Protein AF-A0A3M1M895-F1 (afdb_monomer_lite)

Radius of gyration: 14.59 Å; chains: 1; bounding box: 23×28×42 Å

Structure (mmCIF, N/CA/C/O backbone):
data_AF-A0A3M1M895-F1
#
_entry.id   AF-A0A3M1M895-F1
#
loop_
_atom_site.group_PDB
_atom_site.id
_atom_site.type_symbol
_atom_site.label_atom_id
_atom_site.label_alt_id
_atom_site.label_comp_id
_atom_site.label_asym_id
_atom_site.label_entity_id
_atom_site.label_seq_id
_atom_site.pdbx_PDB_ins_code
_atom_site.Cartn_x
_atom_site.Cartn_y
_atom_site.Cartn_z
_atom_site.occupancy
_atom_site.B_iso_or_equiv
_atom_site.auth_seq_id
_atom_site.auth_comp_id
_atom_site.auth_asym_id
_atom_site.auth_atom_id
_atom_site.pdbx_PDB_model_num
ATOM 1 N N . LEU A 1 1 ? 3.959 13.295 -12.201 1.00 66.19 1 LEU A N 1
ATOM 2 C CA . LEU A 1 1 ? 3.524 12.384 -11.112 1.00 66.19 1 LEU A CA 1
ATOM 3 C C . LEU A 1 1 ? 2.599 13.140 -10.157 1.00 66.19 1 LEU A C 1
ATOM 5 O O . LEU A 1 1 ? 3.034 13.605 -9.108 1.00 66.19 1 LEU A O 1
ATOM 9 N N . LYS A 1 2 ? 1.342 13.338 -10.574 1.00 72.94 2 LYS A N 1
ATOM 10 C CA . LYS A 1 2 ? 0.297 13.939 -9.735 1.00 72.94 2 LYS A CA 1
ATOM 11 C C . LYS A 1 2 ? -0.164 12.877 -8.720 1.00 72.94 2 LYS A C 1
ATOM 13 O O . LYS A 1 2 ? -0.155 11.698 -9.045 1.00 72.94 2 LYS A O 1
ATOM 18 N N . HIS A 1 3 ? -0.508 13.291 -7.501 1.00 85.06 3 HIS A N 1
ATOM 19 C CA . HIS A 1 3 ? -1.124 12.457 -6.448 1.00 85.06 3 HIS A CA 1
ATOM 20 C C . HIS A 1 3 ? -0.208 11.527 -5.630 1.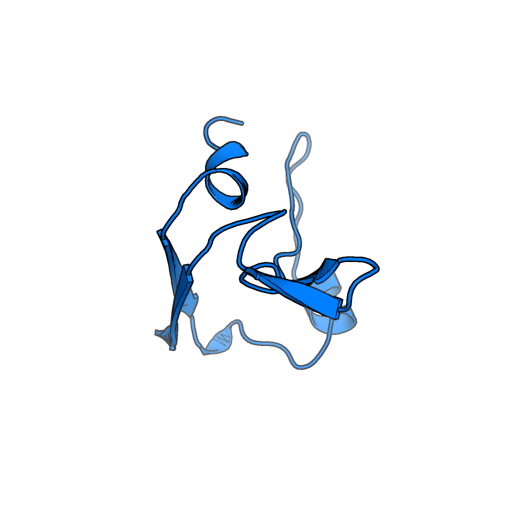00 85.06 3 HIS A C 1
ATOM 22 O O . HIS A 1 3 ? -0.712 10.741 -4.843 1.00 85.06 3 HIS A O 1
ATOM 28 N N . ARG A 1 4 ? 1.124 11.648 -5.691 1.00 87.00 4 ARG A N 1
ATOM 29 C CA . ARG A 1 4 ? 2.035 10.872 -4.808 1.00 87.00 4 ARG A CA 1
ATOM 30 C C . ARG A 1 4 ? 1.726 11.037 -3.314 1.00 87.00 4 ARG A C 1
ATOM 32 O O . ARG A 1 4 ? 1.963 10.131 -2.530 1.00 87.00 4 ARG A O 1
ATOM 39 N N . VAL A 1 5 ? 1.193 12.201 -2.942 1.00 87.94 5 VAL A N 1
ATOM 40 C CA . VAL A 1 5 ? 0.906 12.581 -1.557 1.00 87.94 5 VAL A CA 1
ATOM 41 C C . VAL A 1 5 ? -0.264 11.804 -0.942 1.00 87.94 5 VAL A C 1
ATOM 43 O O . VAL A 1 5 ? -0.328 11.689 0.278 1.00 87.94 5 VAL A O 1
ATOM 46 N N . ILE A 1 6 ? -1.168 11.235 -1.756 1.00 88.69 6 ILE A N 1
ATOM 47 C CA . ILE A 1 6 ? -2.411 10.618 -1.259 1.00 88.69 6 ILE A CA 1
ATOM 48 C C . ILE A 1 6 ? -2.141 9.475 -0.280 1.00 88.69 6 ILE A C 1
ATOM 50 O O . ILE A 1 6 ? -2.882 9.313 0.674 1.00 88.69 6 ILE A O 1
ATOM 54 N N . PHE A 1 7 ? -1.041 8.742 -0.455 1.00 87.38 7 PHE A N 1
ATOM 55 C CA . PHE A 1 7 ? -0.683 7.620 0.413 1.00 87.38 7 PHE A CA 1
ATOM 56 C C . PHE A 1 7 ? -0.176 8.051 1.799 1.00 87.38 7 PHE A C 1
ATOM 58 O O . PHE A 1 7 ? 0.003 7.204 2.669 1.00 87.38 7 PHE A O 1
ATOM 65 N N . PHE A 1 8 ? 0.047 9.353 2.013 1.00 84.44 8 PHE A N 1
ATOM 66 C CA . PHE A 1 8 ? 0.670 9.885 3.226 1.00 84.44 8 PHE A CA 1
ATOM 67 C C . PHE A 1 8 ? -0.247 10.812 4.032 1.00 84.44 8 PHE A C 1
ATOM 69 O O . PHE A 1 8 ? -0.164 10.809 5.255 1.00 84.44 8 PHE A O 1
ATOM 76 N N . ILE A 1 9 ? -1.111 11.600 3.379 1.00 86.06 9 ILE A N 1
ATOM 77 C CA . ILE A 1 9 ? -1.905 12.647 4.061 1.00 86.06 9 ILE A CA 1
ATOM 78 C C . ILE A 1 9 ? -3.359 12.257 4.344 1.00 86.06 9 ILE A C 1
ATOM 80 O O . ILE A 1 9 ? -4.033 12.909 5.145 1.00 86.06 9 ILE A O 1
ATOM 84 N N . THR A 1 10 ? -3.882 11.226 3.677 1.00 88.50 10 THR A N 1
ATOM 85 C CA . THR A 1 10 ? -5.282 10.822 3.846 1.00 88.50 10 THR A CA 1
ATOM 86 C C . THR A 1 10 ? -5.511 10.239 5.230 1.00 88.50 10 THR A C 1
ATOM 88 O O . THR A 1 10 ? -4.758 9.380 5.675 1.00 88.50 10 THR A O 1
ATOM 91 N N . GLN A 1 11 ? -6.601 10.637 5.881 1.00 88.19 11 GLN A N 1
ATOM 92 C CA . GLN A 1 11 ? -7.001 10.064 7.167 1.00 88.19 11 GLN A CA 1
ATOM 93 C C . GLN A 1 11 ? -7.497 8.621 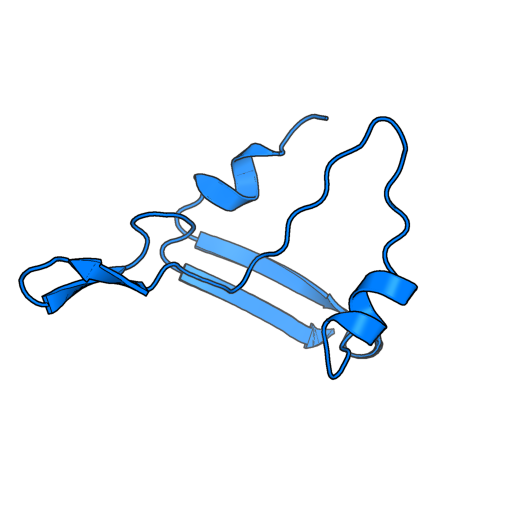7.016 1.00 88.19 11 GLN A C 1
ATOM 95 O O . GLN A 1 11 ? -7.097 7.746 7.782 1.00 88.19 11 GLN A O 1
ATOM 100 N N . TYR A 1 12 ? -8.295 8.383 5.975 1.00 91.38 12 TYR A N 1
ATOM 101 C CA . TYR A 1 12 ? -8.841 7.084 5.604 1.00 91.38 12 TYR A CA 1
ATOM 102 C C . TYR A 1 12 ? -8.380 6.747 4.190 1.00 91.38 12 TYR A C 1
ATOM 104 O O . TYR A 1 12 ? -8.668 7.494 3.253 1.00 91.38 12 TYR A O 1
ATOM 112 N N . LEU A 1 13 ? -7.658 5.640 4.045 1.00 91.75 13 LEU A N 1
ATOM 113 C CA . LEU A 1 13 ? -7.185 5.132 2.762 1.00 91.75 13 LEU A CA 1
ATOM 114 C C . LEU A 1 13 ? -7.934 3.841 2.423 1.00 91.75 13 LEU A C 1
ATOM 116 O O . LEU A 1 13 ? -8.014 2.929 3.245 1.00 91.75 13 LEU A O 1
ATOM 120 N N . VAL A 1 14 ? -8.467 3.759 1.206 1.00 93.94 14 VAL A N 1
ATOM 121 C CA . VAL A 1 14 ? -9.102 2.548 0.675 1.00 93.94 14 VAL A CA 1
ATOM 122 C C . VAL A 1 14 ? -8.282 2.045 -0.503 1.00 93.94 14 VAL A C 1
ATOM 124 O O . VAL A 1 14 ? -8.023 2.803 -1.438 1.00 93.94 14 VAL A O 1
ATOM 127 N N . LEU A 1 15 ? -7.885 0.775 -0.461 1.00 93.44 15 LEU A N 1
ATOM 128 C CA . LEU A 1 15 ? -7.177 0.102 -1.549 1.00 93.44 15 LEU A CA 1
ATOM 129 C C . LEU A 1 15 ? -8.038 -1.029 -2.105 1.00 93.44 15 LEU A C 1
ATOM 131 O O . LEU A 1 15 ? -8.568 -1.837 -1.347 1.00 93.44 15 LEU A O 1
ATOM 135 N N . VAL A 1 16 ? -8.147 -1.099 -3.429 1.00 96.00 16 VAL A N 1
ATOM 136 C CA . VAL A 1 16 ? -8.789 -2.210 -4.140 1.00 96.00 16 VAL A CA 1
ATOM 137 C C . VAL A 1 16 ? -7.684 -2.996 -4.828 1.00 96.00 16 VAL A C 1
ATOM 139 O O . VAL A 1 16 ? -6.950 -2.436 -5.641 1.00 96.00 16 VAL A O 1
ATOM 142 N N . VAL A 1 17 ? -7.527 -4.263 -4.456 1.00 94.44 17 VAL A N 1
ATOM 143 C CA . VAL A 1 17 ? -6.405 -5.104 -4.879 1.00 94.44 17 VAL A CA 1
ATOM 144 C C . VAL A 1 17 ? -6.946 -6.415 -5.448 1.00 94.44 17 VAL A C 1
ATOM 146 O O . VAL A 1 17 ? -7.694 -7.098 -4.749 1.00 94.44 17 VAL A O 1
ATOM 149 N N . PRO A 1 18 ? -6.573 -6.802 -6.679 1.00 96.62 18 PRO A N 1
ATOM 150 C CA . PRO A 1 18 ? -6.909 -8.118 -7.208 1.00 96.62 18 PRO A CA 1
ATOM 151 C C . PRO A 1 18 ? -6.291 -9.229 -6.354 1.00 96.62 18 PRO A C 1
ATOM 153 O O . PRO A 1 18 ? -5.091 -9.206 -6.055 1.00 96.62 18 PRO A O 1
ATOM 156 N N . LYS A 1 19 ? -7.094 -10.208 -5.936 1.00 95.94 19 LYS A N 1
ATOM 157 C CA . LYS A 1 19 ? -6.657 -11.284 -5.027 1.00 95.94 19 LYS A CA 1
ATOM 158 C C . LYS A 1 19 ? -5.542 -12.155 -5.615 1.00 95.94 19 LYS A C 1
ATOM 160 O O . LYS A 1 19 ? -4.739 -12.713 -4.873 1.00 95.94 19 LYS A O 1
ATOM 165 N N . ASP A 1 20 ? -5.484 -12.262 -6.938 1.00 95.94 20 ASP A N 1
ATOM 166 C CA . ASP A 1 20 ? -4.481 -13.014 -7.696 1.00 95.94 20 ASP A CA 1
ATOM 167 C C . ASP A 1 20 ? -3.119 -12.296 -7.781 1.00 95.94 20 ASP A C 1
ATOM 169 O O . ASP A 1 20 ? -2.098 -12.910 -8.106 1.00 95.94 20 ASP A O 1
ATOM 173 N N . GLN A 1 21 ? -3.067 -11.010 -7.422 1.00 93.94 21 GLN A N 1
ATOM 174 C CA . GLN A 1 21 ? -1.824 -10.241 -7.347 1.00 93.94 21 GLN A CA 1
ATOM 175 C C . GLN A 1 21 ? -1.099 -10.372 -6.002 1.00 93.94 21 GLN A C 1
ATOM 177 O O . GLN A 1 21 ? 0.035 -9.903 -5.880 1.00 93.94 21 GLN A O 1
ATOM 182 N N . ILE A 1 22 ? -1.695 -11.042 -5.012 1.00 94.56 22 ILE A N 1
ATOM 183 C CA . ILE A 1 22 ? -1.056 -11.289 -3.716 1.00 94.56 22 ILE A CA 1
ATOM 184 C C . ILE A 1 22 ? 0.119 -12.259 -3.893 1.00 94.56 22 ILE A C 1
ATOM 186 O O . ILE A 1 22 ? 0.021 -13.281 -4.571 1.00 94.56 22 ILE A O 1
ATOM 190 N N . VAL A 1 23 ? 1.243 -11.934 -3.257 1.00 95.62 23 VAL A N 1
ATOM 191 C CA . VAL A 1 23 ? 2.460 -12.753 -3.240 1.00 95.62 23 VAL A CA 1
ATOM 192 C C . VAL A 1 23 ? 2.897 -13.035 -1.811 1.00 95.62 23 VAL A C 1
ATOM 194 O O . VAL A 1 23 ? 2.556 -12.300 -0.886 1.00 95.62 23 VAL A O 1
ATOM 197 N N . HIS A 1 24 ? 3.679 -14.095 -1.626 1.00 96.12 24 HIS A N 1
ATOM 198 C CA . HIS A 1 24 ? 4.089 -14.548 -0.299 1.00 96.12 24 HIS A CA 1
ATOM 199 C C . HIS A 1 24 ? 5.228 -13.725 0.299 1.00 96.12 24 HIS A C 1
ATOM 201 O O . HIS A 1 24 ? 5.408 -13.718 1.514 1.00 96.12 24 HIS A O 1
ATOM 207 N N . ASN A 1 25 ? 6.050 -13.084 -0.536 1.00 94.81 25 ASN A N 1
ATOM 208 C CA . ASN A 1 25 ? 7.231 -12.373 -0.066 1.00 94.81 25 ASN A CA 1
ATOM 209 C C . ASN A 1 25 ? 7.668 -11.247 -1.009 1.00 94.81 25 ASN A C 1
ATOM 211 O O . ASN A 1 25 ? 7.243 -11.143 -2.160 1.00 94.81 25 ASN A O 1
ATOM 215 N N . MET A 1 26 ? 8.582 -10.420 -0.502 1.00 93.56 26 MET A N 1
ATOM 216 C CA . MET A 1 26 ? 9.103 -9.261 -1.221 1.00 93.56 26 MET A CA 1
ATOM 217 C C . MET A 1 26 ? 9.904 -9.634 -2.470 1.00 93.56 26 MET A C 1
ATOM 219 O O . MET A 1 26 ? 9.858 -8.889 -3.438 1.00 93.56 26 MET A O 1
ATOM 223 N N . HIS A 1 27 ? 10.591 -10.780 -2.501 1.00 95.31 27 HIS A N 1
ATOM 22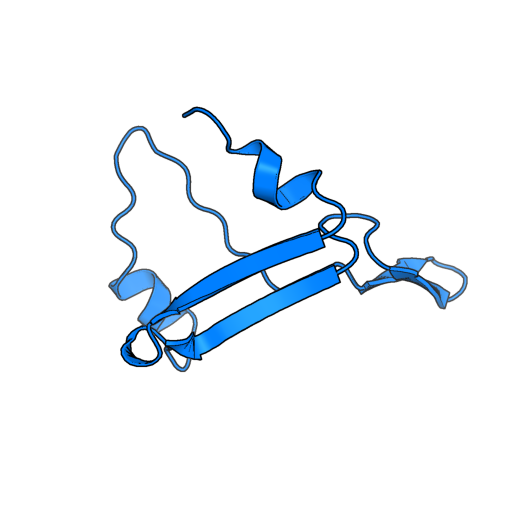4 C CA . HIS A 1 27 ? 11.336 -11.213 -3.691 1.00 95.31 27 HIS A CA 1
ATOM 225 C C . HIS A 1 27 ? 10.390 -11.460 -4.874 1.00 95.31 27 HIS A C 1
ATOM 227 O O . HIS A 1 27 ? 10.644 -10.991 -5.982 1.00 95.31 27 HIS A O 1
ATOM 233 N N . GLN A 1 28 ? 9.255 -12.120 -4.620 1.00 95.75 28 GLN A N 1
ATOM 234 C CA . GLN A 1 28 ? 8.188 -12.291 -5.609 1.00 95.75 28 GLN A CA 1
ATOM 235 C C . GLN A 1 28 ? 7.578 -10.946 -6.030 1.00 95.75 28 GLN A C 1
ATOM 237 O O . GLN A 1 28 ? 7.270 -10.770 -7.206 1.00 95.75 28 GLN A O 1
ATOM 242 N N . ALA A 1 29 ? 7.428 -9.992 -5.101 1.00 93.44 29 ALA A N 1
ATOM 243 C CA . ALA A 1 29 ? 6.946 -8.648 -5.423 1.00 93.44 29 ALA A CA 1
ATOM 244 C C . ALA A 1 29 ? 7.927 -7.903 -6.342 1.00 93.44 29 ALA A C 1
ATOM 246 O O . ALA A 1 29 ? 7.523 -7.404 -7.388 1.00 93.44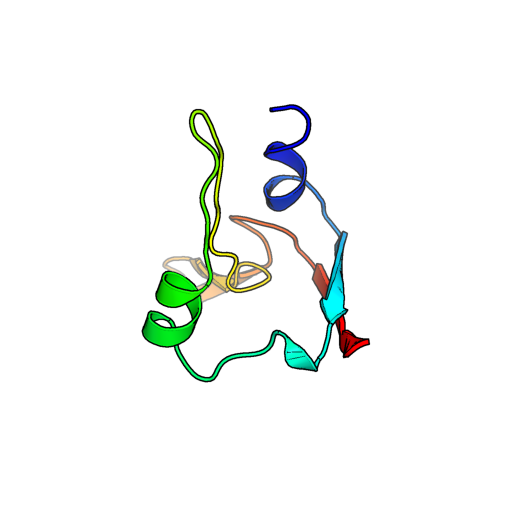 29 ALA A O 1
ATOM 247 N N . TYR A 1 30 ? 9.220 -7.885 -6.006 1.00 90.94 30 TYR A N 1
ATOM 248 C CA . TYR A 1 30 ? 10.261 -7.245 -6.816 1.00 90.94 30 TYR A CA 1
ATOM 249 C C . TYR A 1 30 ? 10.337 -7.808 -8.235 1.00 90.94 30 TYR A C 1
ATOM 251 O O . TYR A 1 30 ? 10.527 -7.038 -9.169 1.00 90.94 30 TYR A O 1
ATOM 259 N N . ALA A 1 31 ? 10.130 -9.115 -8.416 1.00 93.06 31 ALA A N 1
ATOM 260 C CA . ALA A 1 31 ? 10.094 -9.729 -9.743 1.00 93.06 31 ALA A CA 1
ATOM 261 C C . ALA A 1 31 ? 8.905 -9.264 -10.612 1.00 93.06 31 ALA A C 1
ATOM 263 O O . ALA A 1 31 ? 8.956 -9.403 -11.831 1.00 93.06 31 ALA A O 1
ATOM 264 N N . ARG A 1 32 ? 7.833 -8.735 -10.001 1.00 90.75 32 ARG A N 1
ATOM 265 C CA . ARG A 1 32 ? 6.618 -8.256 -10.689 1.00 90.75 32 ARG A CA 1
ATOM 266 C C . ARG A 1 32 ? 6.560 -6.734 -10.850 1.00 90.75 32 ARG A C 1
ATOM 268 O O . ARG A 1 32 ? 5.758 -6.249 -11.642 1.00 90.75 32 ARG A O 1
ATOM 275 N N . ILE A 1 33 ? 7.344 -5.977 -10.081 1.00 87.69 33 ILE A N 1
ATOM 276 C CA . ILE A 1 33 ? 7.338 -4.512 -10.140 1.00 87.69 33 ILE A CA 1
ATOM 277 C C . ILE A 1 33 ? 8.083 -4.063 -11.396 1.00 87.69 33 ILE A C 1
ATOM 279 O O . ILE A 1 33 ? 9.309 -4.119 -11.451 1.00 87.69 33 ILE A O 1
ATOM 283 N N . ASP A 1 34 ? 7.341 -3.545 -12.370 1.00 82.25 34 ASP A N 1
ATOM 284 C CA . ASP A 1 34 ? 7.907 -2.762 -13.464 1.00 82.25 34 ASP A CA 1
ATOM 285 C C . ASP A 1 34 ? 7.780 -1.271 -13.124 1.00 82.25 34 ASP A C 1
ATOM 287 O O . ASP A 1 34 ? 6.693 -0.688 -13.147 1.00 82.25 34 ASP A O 1
ATOM 291 N N . ALA A 1 35 ? 8.885 -0.661 -12.694 1.00 73.31 35 ALA A N 1
ATOM 292 C CA . ALA A 1 35 ? 8.899 0.744 -12.312 1.00 73.31 35 ALA A CA 1
ATOM 293 C C . ALA A 1 35 ? 9.116 1.615 -13.563 1.00 73.31 35 ALA A C 1
ATOM 295 O O . ALA A 1 35 ? 10.231 1.624 -14.098 1.00 73.31 35 ALA A O 1
ATOM 296 N N . PRO A 1 36 ? 8.118 2.408 -14.009 1.00 72.12 36 PRO A N 1
ATOM 297 C CA . PRO A 1 36 ? 8.301 3.280 -15.164 1.00 72.12 36 PRO A CA 1
ATOM 298 C C . PRO A 1 36 ? 9.439 4.272 -14.898 1.00 72.12 36 PRO A C 1
ATOM 300 O O . PRO A 1 36 ? 9.612 4.739 -13.771 1.00 72.12 36 PRO A O 1
ATOM 303 N N . ARG A 1 37 ? 10.229 4.621 -15.920 1.00 79.12 37 ARG A N 1
ATOM 304 C CA . ARG A 1 37 ? 11.279 5.647 -15.810 1.00 79.12 37 ARG A CA 1
ATOM 305 C C . ARG A 1 37 ? 10.929 6.867 -16.669 1.00 79.12 37 ARG A C 1
ATOM 307 O O . ARG A 1 37 ? 10.738 6.695 -17.869 1.00 79.12 37 ARG A O 1
ATOM 314 N N . PRO A 1 38 ? 10.886 8.090 -16.097 1.00 74.44 38 PRO A N 1
ATOM 315 C CA . PRO A 1 38 ? 10.995 8.431 -14.671 1.00 74.44 38 PRO A CA 1
ATOM 316 C C . PRO A 1 38 ? 9.685 8.146 -13.907 1.00 74.44 38 PRO A C 1
ATOM 318 O O . PRO A 1 38 ? 8.614 8.591 -14.317 1.00 74.44 38 PRO A O 1
ATOM 321 N N . GLY A 1 39 ? 9.755 7.448 -12.768 1.00 78.44 39 GLY A N 1
ATOM 322 C CA . GLY A 1 39 ? 8.561 6.993 -12.041 1.00 78.44 39 GLY A CA 1
ATOM 323 C C . GLY A 1 39 ? 8.649 7.100 -10.526 1.00 78.44 39 GLY A C 1
ATOM 324 O O . GLY A 1 39 ? 9.552 7.707 -9.952 1.00 78.44 39 GLY A O 1
ATOM 325 N N . PHE A 1 40 ? 7.628 6.560 -9.873 1.00 84.25 40 PHE A N 1
ATOM 326 C CA . PHE A 1 40 ? 7.462 6.553 -8.426 1.00 84.25 40 PHE A CA 1
ATOM 327 C C . PHE A 1 40 ? 6.911 5.202 -8.006 1.00 84.25 40 PHE A C 1
ATOM 329 O O . PHE A 1 40 ? 5.907 4.765 -8.560 1.00 84.25 40 PHE A O 1
ATOM 336 N N . GLY A 1 41 ? 7.549 4.589 -7.017 1.00 86.31 41 GLY A N 1
ATOM 337 C CA . GLY A 1 41 ? 7.062 3.396 -6.341 1.00 86.31 41 GLY A CA 1
ATOM 338 C C . GLY A 1 41 ? 7.140 3.596 -4.832 1.00 86.31 41 GLY A C 1
ATOM 339 O O . GLY A 1 41 ? 7.967 4.370 -4.347 1.00 86.31 41 GLY A O 1
ATOM 340 N N . LEU A 1 42 ? 6.261 2.914 -4.104 1.00 86.50 42 LEU A N 1
ATOM 341 C CA . LEU A 1 42 ? 6.195 2.932 -2.648 1.00 86.50 42 LEU A CA 1
ATOM 342 C C . LEU A 1 42 ? 5.825 1.531 -2.163 1.00 86.50 42 LEU A C 1
ATOM 344 O O . LEU A 1 42 ? 4.909 0.917 -2.704 1.00 86.50 42 LEU A O 1
ATOM 348 N N . PHE A 1 43 ? 6.490 1.067 -1.107 1.00 89.19 43 PHE A N 1
ATOM 349 C CA . PHE A 1 43 ? 5.993 -0.038 -0.295 1.00 89.19 43 PHE A CA 1
ATOM 350 C C . PHE A 1 43 ? 5.199 0.526 0.879 1.00 89.19 43 PHE A C 1
ATOM 352 O O . PHE A 1 43 ? 5.714 1.339 1.645 1.00 89.19 43 PHE A O 1
ATOM 359 N N . LEU A 1 44 ? 3.943 0.100 1.003 1.00 87.88 44 LEU A N 1
ATOM 360 C CA . LEU A 1 44 ? 3.029 0.531 2.055 1.00 87.88 44 LEU A CA 1
ATOM 361 C C . LEU A 1 44 ? 2.696 -0.668 2.947 1.00 87.88 44 LEU A C 1
ATOM 363 O O . LEU A 1 44 ? 2.092 -1.632 2.485 1.00 87.88 44 LEU A O 1
ATOM 367 N N . SER A 1 45 ? 3.079 -0.605 4.222 1.00 83.75 45 SER A N 1
ATOM 368 C CA . SER A 1 45 ? 2.875 -1.683 5.203 1.00 83.75 45 SER A CA 1
ATOM 369 C C . SER A 1 45 ? 1.607 -1.529 6.056 1.00 83.75 45 SER A C 1
ATOM 371 O O . SER A 1 45 ? 1.373 -2.334 6.954 1.00 83.75 45 SER A O 1
ATOM 373 N N . GLY A 1 46 ? 0.767 -0.529 5.769 1.00 77.56 46 GLY A N 1
ATOM 374 C CA . GLY A 1 46 ? -0.484 -0.273 6.485 1.00 77.56 46 GLY A CA 1
ATOM 375 C C . GLY A 1 46 ? -0.484 1.035 7.286 1.00 77.56 46 GLY A C 1
ATOM 376 O O . GLY A 1 46 ? 0.382 1.885 7.071 1.00 77.56 46 GLY A O 1
ATOM 377 N N . PRO A 1 47 ? -1.469 1.241 8.181 1.00 74.94 47 PRO A N 1
ATOM 378 C CA . PRO A 1 47 ? -1.514 2.414 9.043 1.00 74.94 47 PRO A CA 1
ATOM 379 C C . PRO A 1 47 ? -0.361 2.361 10.048 1.00 74.94 47 PRO A C 1
ATOM 381 O O . PRO A 1 47 ? -0.103 1.322 10.662 1.00 74.94 47 PRO A O 1
ATOM 384 N N . SER A 1 48 ? 0.335 3.485 10.220 1.00 66.69 48 SER A N 1
ATOM 385 C CA . SER A 1 48 ? 1.477 3.569 11.133 1.00 66.69 48 SER A CA 1
ATOM 386 C C . SER A 1 48 ? 1.040 3.259 12.558 1.00 66.69 48 SER A C 1
ATOM 388 O O . SER A 1 48 ? 0.153 3.925 13.094 1.00 66.69 48 SER A O 1
ATOM 390 N N . LYS A 1 49 ? 1.694 2.282 13.183 1.00 66.44 49 LYS A N 1
ATOM 391 C CA . LYS A 1 49 ? 1.655 2.061 14.629 1.00 66.44 49 LYS A CA 1
ATOM 392 C C . LYS A 1 49 ? 3.060 2.299 15.152 1.00 66.44 49 LYS A C 1
ATOM 394 O O . LYS A 1 49 ? 3.896 1.403 15.127 1.00 66.44 49 LYS A O 1
ATOM 399 N N . THR A 1 50 ? 3.320 3.528 15.562 1.00 63.38 50 THR A N 1
ATOM 400 C CA . THR A 1 50 ? 4.580 3.923 16.194 1.00 63.38 50 THR A CA 1
ATOM 401 C C . THR A 1 50 ? 4.300 4.138 17.669 1.00 63.38 50 THR A C 1
ATOM 403 O O . THR A 1 50 ? 3.360 4.848 18.021 1.00 63.38 50 THR A O 1
ATOM 406 N N . ALA A 1 51 ? 5.073 3.480 18.525 1.00 55.19 51 ALA A N 1
ATOM 407 C CA . ALA A 1 51 ? 5.073 3.773 19.948 1.00 55.19 51 ALA A CA 1
ATOM 408 C C . ALA A 1 51 ? 6.073 4.905 20.190 1.00 55.19 51 ALA A C 1
ATOM 410 O O . ALA A 1 51 ? 7.195 4.844 19.681 1.00 55.19 51 ALA A O 1
ATOM 411 N N . ASP A 1 52 ? 5.656 5.933 20.921 1.00 67.12 52 ASP A N 1
ATOM 412 C CA . ASP A 1 52 ? 6.583 6.945 21.426 1.00 67.12 52 ASP A CA 1
ATOM 413 C C . ASP A 1 52 ? 7.528 6.323 22.476 1.00 67.12 52 ASP A C 1
ATOM 415 O O . ASP A 1 52 ? 7.307 5.194 22.929 1.00 67.12 52 ASP A O 1
ATOM 419 N N . ILE A 1 53 ? 8.576 7.039 22.885 1.00 67.94 53 ILE A N 1
ATOM 420 C CA . ILE A 1 53 ? 9.554 6.587 23.889 1.00 67.94 53 ILE A CA 1
ATOM 421 C C . ILE A 1 53 ? 8.877 6.234 25.226 1.00 67.94 53 ILE A C 1
ATOM 423 O O . ILE A 1 53 ? 9.334 5.349 25.946 1.00 67.94 53 ILE A O 1
ATOM 427 N N . GLU A 1 54 ? 7.737 6.869 25.505 1.00 72.75 54 GLU A N 1
ATOM 428 C CA . GLU A 1 54 ? 6.872 6.624 26.665 1.00 72.75 54 GLU A CA 1
ATOM 429 C C . GLU A 1 54 ? 5.915 5.432 26.475 1.00 72.75 54 GLU A C 1
ATOM 431 O O . GLU A 1 54 ? 5.008 5.218 27.275 1.00 72.75 54 GLU A O 1
ATOM 436 N N . GLN A 1 55 ? 6.078 4.660 25.398 1.00 66.00 55 GLN A N 1
ATOM 437 C CA . GLN A 1 55 ? 5.226 3.526 25.017 1.00 66.00 55 GLN A CA 1
ATOM 438 C C . GLN A 1 55 ? 3.760 3.892 24.741 1.00 66.00 55 GLN A C 1
ATOM 440 O O . GLN A 1 55 ? 2.899 3.015 24.643 1.00 66.00 55 GLN A O 1
ATOM 445 N N . SER A 1 56 ? 3.468 5.178 24.539 1.00 68.88 56 SER A N 1
ATOM 446 C CA . SER A 1 56 ? 2.169 5.614 24.042 1.00 68.88 56 SER A CA 1
ATOM 447 C C . SER A 1 56 ? 2.048 5.258 22.563 1.00 68.88 56 SER A C 1
ATOM 449 O O . SER A 1 56 ? 2.853 5.678 21.728 1.00 68.88 56 SER A O 1
ATOM 451 N N . LEU A 1 57 ? 1.056 4.436 22.230 1.00 65.31 57 LEU A N 1
ATOM 452 C CA . LEU A 1 57 ? 0.755 4.067 20.851 1.00 65.31 57 LEU A CA 1
ATOM 453 C C . LEU A 1 57 ? 0.149 5.265 20.120 1.00 65.31 57 LEU A C 1
ATOM 455 O O . LEU A 1 57 ? -1.001 5.635 20.358 1.00 65.31 57 LEU A O 1
ATOM 459 N N . VAL A 1 58 ? 0.893 5.820 19.167 1.00 63.75 58 VAL A N 1
ATOM 460 C CA . VAL A 1 58 ? 0.382 6.839 18.252 1.00 63.75 58 VAL A CA 1
ATOM 461 C C . VAL A 1 5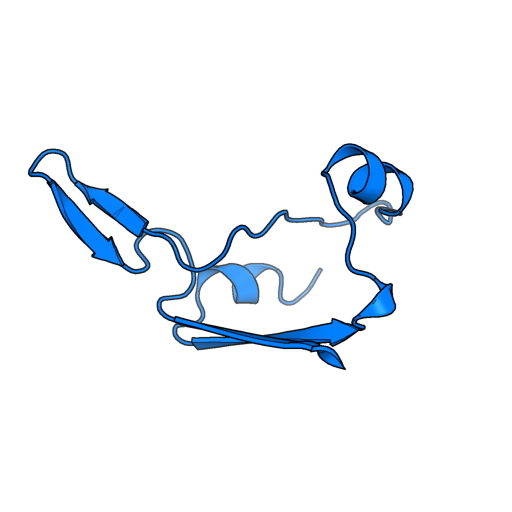8 ? 0.015 6.171 16.933 1.00 63.75 58 VAL A C 1
ATOM 463 O O . VAL A 1 58 ? 0.867 5.697 16.174 1.00 63.75 58 VAL A O 1
ATOM 466 N N . ILE A 1 59 ? -1.286 6.137 16.650 1.00 66.56 59 ILE A N 1
ATOM 467 C CA . ILE A 1 59 ? -1.814 5.616 15.389 1.00 66.56 59 ILE A CA 1
ATOM 468 C C . ILE A 1 59 ? -1.777 6.728 14.336 1.00 66.56 59 ILE A C 1
ATOM 470 O O . ILE A 1 59 ? -2.342 7.806 14.526 1.00 66.56 59 ILE A O 1
ATOM 474 N N . GLY A 1 60 ? -1.138 6.450 13.201 1.00 63.34 60 GLY A N 1
ATOM 475 C CA . GLY A 1 60 ? -1.116 7.347 12.046 1.00 63.34 60 GLY A CA 1
ATOM 476 C C . GLY A 1 60 ? -0.157 8.535 12.165 1.00 63.34 60 GLY A C 1
ATOM 477 O O . GLY A 1 60 ? -0.402 9.558 11.536 1.00 63.34 60 GLY A O 1
ATOM 478 N N . ALA A 1 61 ? 0.927 8.424 12.946 1.00 68.12 61 ALA A N 1
ATOM 479 C CA . ALA A 1 61 ? 1.979 9.451 12.966 1.00 68.12 61 ALA A CA 1
ATOM 480 C C . ALA A 1 61 ? 2.650 9.616 11.586 1.00 68.12 61 ALA A C 1
ATOM 482 O O . ALA A 1 61 ? 2.902 10.731 11.136 1.00 68.12 61 ALA A O 1
ATOM 483 N N . HIS A 1 62 ? 2.881 8.499 10.887 1.00 68.94 62 HIS A N 1
ATOM 484 C CA . HIS A 1 62 ? 3.497 8.459 9.561 1.00 68.94 62 HIS A CA 1
ATOM 485 C C . HIS A 1 62 ? 2.647 7.630 8.581 1.00 68.94 62 HIS A C 1
ATOM 487 O O . HIS A 1 62 ? 2.990 6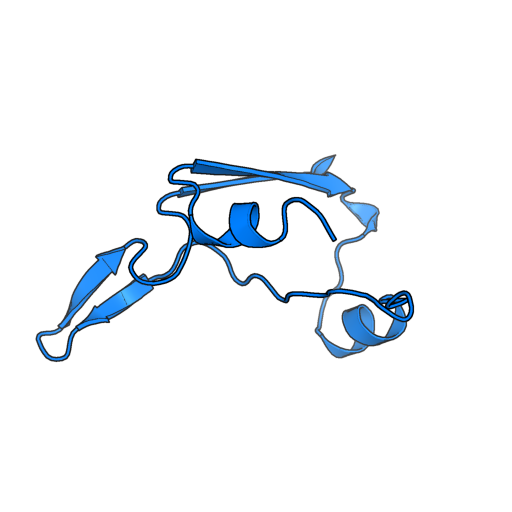.503 8.240 1.00 68.94 62 HIS A O 1
ATOM 493 N N . GLY A 1 63 ? 1.502 8.166 8.147 1.00 79.06 63 GLY A N 1
ATOM 494 C CA . GLY A 1 63 ? 0.620 7.538 7.153 1.00 79.06 63 GLY A CA 1
ATOM 495 C C . GLY A 1 63 ? -0.862 7.696 7.490 1.00 79.06 63 GLY A C 1
ATOM 496 O O . GLY A 1 63 ? -1.229 8.462 8.379 1.00 79.06 63 GLY A O 1
ATOM 497 N N . CYS A 1 64 ? -1.729 6.956 6.794 1.00 86.31 64 CYS A N 1
ATOM 498 C CA . CYS A 1 64 ? -3.162 6.985 7.088 1.00 86.31 64 CYS A CA 1
ATOM 499 C C . CYS A 1 64 ? -3.473 6.497 8.514 1.00 86.31 64 CYS A C 1
ATOM 501 O O . CYS A 1 64 ? -2.801 5.603 9.036 1.00 86.31 64 CYS A O 1
ATOM 503 N N . ARG A 1 65 ? -4.509 7.073 9.140 1.00 84.56 65 ARG A N 1
ATOM 504 C CA . ARG A 1 65 ? -5.002 6.619 10.453 1.00 84.56 65 ARG A CA 1
ATOM 505 C C . ARG A 1 65 ? -5.757 5.301 10.331 1.00 84.56 65 ARG A C 1
ATOM 507 O O . ARG A 1 65 ? -5.677 4.463 11.224 1.00 84.56 65 ARG A O 1
ATOM 514 N N . GLN A 1 66 ? -6.450 5.110 9.212 1.00 87.31 66 GLN A N 1
ATOM 515 C CA . GLN A 1 66 ? -7.188 3.894 8.913 1.00 87.31 66 GLN A CA 1
ATOM 516 C C . GLN A 1 66 ? -6.977 3.469 7.460 1.00 87.31 66 GLN A C 1
ATOM 518 O O . GLN A 1 66 ? -7.021 4.290 6.543 1.00 87.31 66 GLN A O 1
ATOM 523 N N . LEU A 1 67 ? -6.789 2.163 7.271 1.00 90.94 67 LEU A N 1
ATOM 524 C CA . LEU A 1 67 ? -6.670 1.509 5.974 1.00 90.94 67 LEU A CA 1
ATOM 525 C C . LEU A 1 67 ? -7.751 0.435 5.851 1.00 90.94 67 LEU A C 1
ATOM 527 O O . LEU A 1 67 ? -7.858 -0.423 6.725 1.00 90.94 67 LEU A O 1
ATOM 531 N N . GLN A 1 68 ? -8.497 0.452 4.749 1.00 93.81 68 GLN A N 1
ATOM 532 C CA . GLN A 1 68 ? -9.366 -0.649 4.337 1.00 93.81 68 GLN A CA 1
ATOM 533 C C . GLN A 1 68 ? -8.854 -1.221 3.016 1.00 93.81 68 GLN A C 1
ATOM 535 O O . GLN A 1 68 ? -8.626 -0.477 2.062 1.00 93.81 68 GLN A O 1
ATOM 540 N N . VAL A 1 69 ? -8.703 -2.542 2.947 1.00 94.56 69 VAL A N 1
ATOM 541 C CA . VAL A 1 69 ? -8.330 -3.243 1.713 1.00 94.56 69 VAL A CA 1
ATOM 542 C C . VAL A 1 69 ? -9.509 -4.094 1.257 1.00 94.56 69 VAL A C 1
ATOM 544 O O . VAL A 1 69 ? -10.060 -4.857 2.051 1.00 94.56 69 VAL A O 1
ATOM 547 N N . PHE A 1 70 ? -9.900 -3.946 -0.005 1.00 97.25 70 PHE A N 1
ATOM 548 C CA . PHE A 1 70 ? -10.859 -4.809 -0.685 1.00 97.25 70 PHE A CA 1
ATOM 549 C C . PHE A 1 70 ? -10.098 -5.732 -1.625 1.00 97.25 70 PHE A C 1
ATOM 551 O O . PHE A 1 70 ? -9.418 -5.262 -2.537 1.00 97.25 70 PHE A O 1
ATOM 558 N N . LEU A 1 71 ? -10.214 -7.036 -1.384 1.00 97.00 71 LEU A N 1
ATOM 559 C CA . LEU A 1 71 ? -9.685 -8.055 -2.279 1.00 97.00 71 LEU A CA 1
ATOM 560 C C . LEU A 1 71 ? -10.773 -8.435 -3.278 1.00 97.00 71 LEU A C 1
ATOM 562 O O . LEU A 1 71 ? -11.835 -8.905 -2.863 1.00 97.00 71 LEU A O 1
ATOM 566 N N . VAL A 1 72 ? -10.510 -8.195 -4.563 1.00 96.38 72 VAL A N 1
ATOM 567 C CA . VAL A 1 72 ? -11.438 -8.473 -5.675 1.00 96.38 72 VAL A CA 1
ATOM 568 C C . VAL A 1 72 ? -10.958 -9.633 -6.534 1.00 96.38 72 VAL A C 1
ATOM 570 O O . VAL A 1 72 ? -9.727 -9.787 -6.688 1.00 96.38 72 VAL A O 1
#

Foldseek 3Di:
DPPPCVFWPAQEEEAEEAQVPDDDDVVVVVVVDDADVVGDDDDDPFWDFDQDPVRDTDTRPTGHNYYHYHHD

Sequence (72 aa):
LKHRVIFFITQYLVLVVPKDQIVHNMHQAYARIDAPRPGFGLFLSGPSKTADIEQSLVIGAHGCRQLQVFLV

Secondary structure (DSSP, 8-state):
-TTTTHHHH-SEEEEEE-GGG--SSHHHHHHH----SS-------SS-EEE-TT--EEETTTS-SEEEEEE-

pLDDT: mean 83.54, std 11.3, range [55.19, 97.25]